Protein AF-A0A420XFD5-F1 (afdb_monomer_lite)

Foldseek 3Di:
DDAFKKWKWFQAPVRDTDTPDIHRDPVVNVVSVVVVVVVVGGPDMDIKGFWWKKKWFAAPVRDTPDIDTDRDPVRNVVCLVVCVVVGVDIDIDGPGIDPD

Secondary structure (DSSP, 8-state):
----PEEEEEE-TT--EEEEEEESSHHHHHHHHHHHHHHT--SEEEEEEPPEEEEEEE-TTS-EEEEEEESSHHHHHHHHHHHTTTSSEEEEEEEE----

Structure (mmCIF, N/CA/C/O backbone):
data_AF-A0A420XFD5-F1
#
_entry.id   AF-A0A420XFD5-F1
#
loop_
_atom_site.group_PDB
_atom_site.id
_atom_site.type_symbol
_atom_site.label_atom_id
_atom_site.label_alt_id
_atom_site.label_comp_id
_atom_site.label_asym_id
_atom_site.label_entity_id
_atom_site.label_seq_id
_atom_site.pdbx_PDB_ins_code
_atom_site.Cartn_x
_atom_site.Cartn_y
_atom_site.Cartn_z
_atom_site.occupancy
_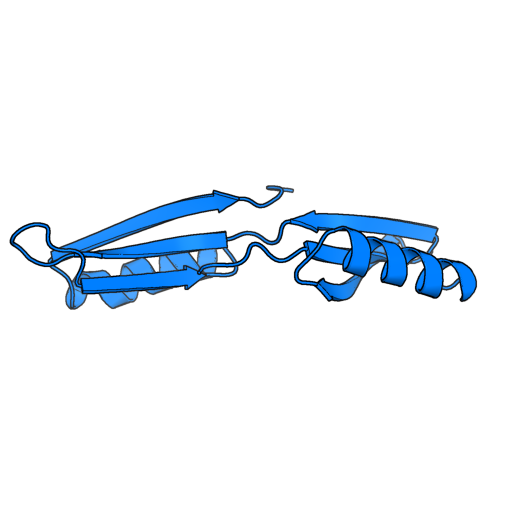atom_site.B_iso_or_equiv
_atom_site.auth_seq_id
_atom_site.auth_comp_id
_atom_site.auth_asym_id
_atom_site.auth_atom_id
_atom_site.pdbx_PDB_model_num
ATOM 1 N N . MET A 1 1 ? -15.887 -0.074 -0.105 1.00 54.03 1 MET A N 1
ATOM 2 C CA . MET A 1 1 ? -15.084 -1.290 -0.360 1.00 54.03 1 MET A CA 1
ATOM 3 C C . MET A 1 1 ? -13.626 -0.870 -0.399 1.00 54.03 1 MET A C 1
ATOM 5 O O . MET A 1 1 ? -13.270 -0.027 -1.214 1.00 54.03 1 MET A O 1
ATOM 9 N N . ILE A 1 2 ? -12.827 -1.367 0.536 1.00 54.59 2 ILE A N 1
ATOM 10 C CA . ILE A 1 2 ? -11.417 -1.013 0.689 1.00 54.59 2 ILE A CA 1
ATOM 11 C C . ILE A 1 2 ? -10.619 -1.711 -0.424 1.00 54.59 2 ILE A C 1
ATOM 13 O O . ILE A 1 2 ? -10.622 -2.938 -0.497 1.00 54.59 2 ILE A O 1
ATOM 17 N N . LYS A 1 3 ? -9.999 -0.947 -1.333 1.00 64.38 3 LYS A N 1
ATOM 18 C CA . LYS A 1 3 ? -9.239 -1.499 -2.468 1.00 64.38 3 LYS A CA 1
ATOM 19 C C . LYS A 1 3 ? -7.745 -1.547 -2.145 1.00 64.38 3 LYS A C 1
ATOM 21 O O . LYS A 1 3 ? -7.138 -0.516 -1.854 1.00 64.38 3 LYS A O 1
ATOM 26 N N . ASN A 1 4 ? -7.153 -2.734 -2.261 1.00 71.56 4 ASN A N 1
ATOM 27 C CA . ASN A 1 4 ? -5.705 -2.932 -2.224 1.00 71.56 4 ASN A CA 1
ATOM 28 C C . ASN A 1 4 ? -5.069 -2.358 -3.498 1.00 71.56 4 ASN A C 1
ATOM 30 O O . ASN A 1 4 ? -5.312 -2.878 -4.584 1.00 71.56 4 ASN A O 1
ATOM 34 N N . LEU A 1 5 ? -4.268 -1.297 -3.371 1.00 80.81 5 LEU A N 1
ATOM 35 C CA . LEU A 1 5 ? -3.567 -0.699 -4.511 1.00 80.81 5 LEU A CA 1
ATOM 36 C C . LEU A 1 5 ? -2.278 -1.462 -4.837 1.00 80.81 5 LEU A C 1
ATOM 38 O O . LEU A 1 5 ? -1.615 -2.004 -3.954 1.00 80.81 5 LEU A O 1
ATOM 42 N N . TYR A 1 6 ? -1.889 -1.433 -6.104 1.00 86.12 6 TYR A N 1
ATOM 43 C CA . TYR A 1 6 ? -0.611 -1.907 -6.620 1.00 86.12 6 TYR A CA 1
ATOM 44 C C . TYR A 1 6 ? 0.294 -0.707 -6.886 1.00 86.12 6 TYR A C 1
ATOM 46 O O . TYR A 1 6 ? -0.091 0.204 -7.610 1.00 86.12 6 TYR A O 1
ATOM 54 N N . GLN A 1 7 ? 1.494 -0.682 -6.317 1.00 88.88 7 GLN A N 1
ATOM 55 C CA . GLN A 1 7 ? 2.499 0.341 -6.582 1.00 88.88 7 GLN A CA 1
ATOM 56 C C . GLN A 1 7 ? 3.522 -0.175 -7.588 1.00 88.88 7 GLN A C 1
ATOM 58 O O . GLN A 1 7 ? 4.064 -1.267 -7.420 1.00 88.88 7 GLN A O 1
ATOM 63 N N . VAL A 1 8 ? 3.806 0.635 -8.606 1.00 92.06 8 VAL A N 1
ATOM 64 C CA . VAL A 1 8 ? 4.867 0.373 -9.581 1.00 92.06 8 VAL A CA 1
ATOM 65 C C . VAL A 1 8 ? 6.110 1.159 -9.184 1.00 92.06 8 VAL A C 1
ATOM 67 O O . VAL A 1 8 ? 6.058 2.377 -9.000 1.00 92.06 8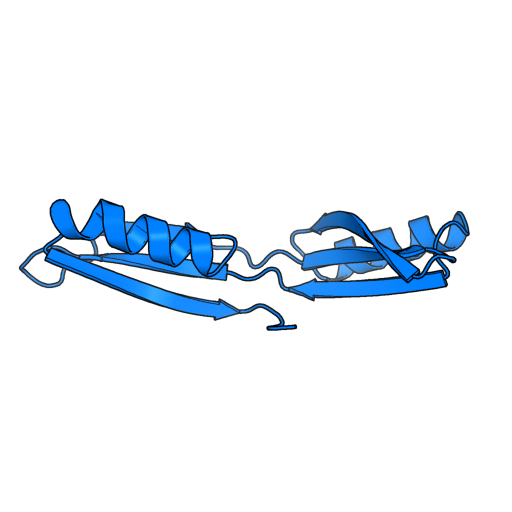 VAL A O 1
ATOM 70 N N . ILE A 1 9 ? 7.236 0.460 -9.083 1.00 92.31 9 ILE A N 1
ATOM 71 C CA . ILE A 1 9 ? 8.548 1.014 -8.759 1.00 92.31 9 ILE A CA 1
ATOM 72 C C . ILE A 1 9 ? 9.498 0.705 -9.916 1.00 92.31 9 ILE A C 1
ATOM 74 O O . ILE A 1 9 ? 9.700 -0.457 -10.255 1.00 92.31 9 ILE A O 1
ATOM 78 N N . GLY A 1 10 ? 10.100 1.734 -10.505 1.00 93.50 10 GLY A N 1
ATOM 79 C CA . GLY A 1 10 ? 11.206 1.601 -11.450 1.00 93.50 10 GLY A CA 1
ATOM 80 C C . GLY A 1 10 ? 12.551 1.658 -10.728 1.00 93.50 10 GLY A C 1
ATOM 81 O O . GLY A 1 10 ? 12.717 2.414 -9.769 1.00 93.50 10 GLY A O 1
ATOM 82 N N . ILE A 1 11 ? 13.523 0.876 -11.186 1.00 94.12 11 ILE A N 1
ATOM 83 C CA . ILE A 1 11 ? 14.896 0.867 -10.672 1.00 94.12 11 ILE A CA 1
ATOM 84 C C . ILE A 1 11 ? 15.811 1.443 -11.751 1.00 94.12 11 ILE A C 1
ATOM 86 O O . ILE A 1 11 ? 15.855 0.944 -12.872 1.00 94.12 11 ILE A O 1
ATOM 90 N N . THR A 1 12 ? 16.523 2.524 -11.444 1.00 91.69 12 THR A N 1
ATOM 91 C CA . THR A 1 12 ? 17.429 3.176 -12.404 1.00 91.69 12 THR A CA 1
ATOM 92 C C . THR A 1 12 ? 18.779 2.458 -12.493 1.00 91.69 12 THR A C 1
ATOM 94 O O . THR A 1 12 ? 19.131 1.671 -11.618 1.00 91.69 12 THR A O 1
ATOM 97 N N . GLN A 1 13 ? 19.583 2.793 -13.509 1.00 90.25 13 GLN A N 1
ATOM 98 C CA . GLN A 1 13 ? 20.982 2.345 -13.654 1.00 90.25 13 GLN A CA 1
ATOM 99 C C . GLN A 1 13 ? 21.820 2.556 -12.376 1.00 90.25 13 GLN A C 1
ATOM 101 O O . GLN A 1 13 ? 22.663 1.737 -12.029 1.00 90.25 13 GLN A O 1
ATOM 106 N N . ALA A 1 14 ? 21.547 3.628 -11.626 1.00 92.69 14 ALA A N 1
ATOM 107 C CA . ALA A 1 14 ? 22.211 3.931 -10.357 1.00 92.69 14 ALA A CA 1
ATOM 108 C C . ALA A 1 14 ? 21.618 3.166 -9.152 1.00 92.69 14 ALA A C 1
ATOM 110 O O . ALA A 1 14 ? 21.803 3.587 -8.011 1.00 92.69 14 ALA A O 1
ATOM 111 N N . SER A 1 15 ? 20.854 2.093 -9.387 1.00 88.62 15 SER A N 1
ATOM 112 C CA . SER A 1 15 ? 20.142 1.305 -8.367 1.00 88.62 15 SER A CA 1
ATOM 113 C C . SER A 1 15 ? 19.177 2.120 -7.491 1.00 88.62 15 SER A C 1
ATOM 115 O O . SER A 1 15 ? 18.845 1.721 -6.374 1.00 88.62 15 SER A O 1
ATOM 117 N N . ARG A 1 16 ? 18.694 3.274 -7.980 1.00 90.25 16 ARG A N 1
ATOM 118 C CA . ARG A 1 16 ? 17.704 4.088 -7.256 1.00 90.25 16 ARG A CA 1
ATOM 119 C C . ARG A 1 16 ? 16.295 3.600 -7.565 1.00 90.25 16 ARG A C 1
ATOM 121 O O . ARG A 1 16 ? 15.952 3.429 -8.731 1.00 90.25 16 ARG A O 1
ATOM 128 N N . LYS A 1 17 ? 15.478 3.443 -6.523 1.00 90.94 17 LYS A N 1
ATOM 129 C CA . LYS A 1 17 ? 14.047 3.124 -6.625 1.00 90.94 17 LYS A CA 1
ATOM 130 C C . LYS A 1 17 ? 13.243 4.410 -6.849 1.00 90.94 17 LYS A C 1
ATOM 132 O O . LYS A 1 17 ? 13.414 5.373 -6.105 1.00 90.94 17 LYS A O 1
ATOM 137 N N . VAL A 1 18 ? 12.366 4.422 -7.849 1.00 89.25 18 VAL A N 1
ATOM 138 C CA . VAL A 1 18 ? 11.489 5.550 -8.197 1.00 89.25 18 VAL A CA 1
ATOM 139 C C . VAL A 1 18 ? 10.052 5.051 -8.283 1.00 89.25 18 VAL A C 1
ATOM 141 O O . VAL A 1 18 ? 9.773 4.104 -9.012 1.00 89.25 18 VAL A O 1
ATOM 144 N N . ILE A 1 19 ? 9.133 5.682 -7.553 1.00 90.06 19 ILE A N 1
ATOM 145 C CA . ILE A 1 19 ? 7.704 5.354 -7.624 1.00 90.06 19 ILE A CA 1
ATOM 146 C C . ILE A 1 19 ? 7.140 5.932 -8.923 1.00 90.06 19 ILE A C 1
ATOM 148 O O . ILE A 1 19 ? 7.193 7.141 -9.131 1.00 90.06 19 ILE A O 1
ATOM 152 N N . LEU A 1 20 ? 6.601 5.068 -9.784 1.00 90.19 20 LEU A N 1
ATOM 153 C CA . LEU A 1 20 ? 6.012 5.463 -11.069 1.00 90.19 20 LEU A CA 1
ATOM 154 C C . LEU A 1 20 ? 4.509 5.731 -10.956 1.00 90.19 20 LEU A C 1
ATOM 156 O O . LEU A 1 20 ? 3.964 6.509 -11.736 1.00 90.19 20 LEU A O 1
ATOM 160 N N . GLY A 1 21 ? 3.844 5.101 -9.985 1.00 89.62 21 GLY A N 1
ATOM 161 C CA . GLY A 1 21 ? 2.422 5.298 -9.722 1.00 89.62 21 GLY A CA 1
ATOM 162 C C . GLY A 1 21 ? 1.812 4.223 -8.827 1.00 89.62 21 GLY A C 1
ATOM 163 O O . GLY A 1 21 ? 2.475 3.248 -8.458 1.00 89.62 21 GLY A O 1
ATOM 164 N N . SER A 1 22 ? 0.533 4.415 -8.503 1.00 89.12 22 SER A N 1
ATOM 165 C CA . SER A 1 22 ? -0.309 3.471 -7.765 1.00 89.12 22 SER A CA 1
ATOM 166 C C . SER A 1 22 ? -1.587 3.195 -8.558 1.00 89.12 22 SER A C 1
ATOM 168 O O . SER A 1 22 ? -2.193 4.125 -9.086 1.00 89.12 22 SER A O 1
ATOM 170 N N . TYR A 1 23 ? -1.998 1.932 -8.620 1.00 89.81 23 TYR A N 1
ATOM 171 C CA . TYR A 1 23 ? -3.040 1.430 -9.515 1.00 89.81 23 TYR A CA 1
ATOM 172 C C . TYR A 1 23 ? -4.027 0.546 -8.761 1.00 89.81 23 TYR A C 1
ATOM 174 O O . TYR A 1 23 ? -3.663 -0.114 -7.790 1.00 89.81 23 TYR A O 1
ATOM 182 N N . GLU A 1 24 ? -5.284 0.519 -9.196 1.00 86.69 24 GLU A N 1
ATOM 183 C CA . GLU A 1 24 ? -6.317 -0.269 -8.514 1.00 86.69 24 GLU A CA 1
ATOM 184 C C . GLU A 1 24 ? -6.222 -1.765 -8.823 1.00 86.69 24 GLU A C 1
ATOM 186 O O . GLU A 1 24 ? -6.672 -2.593 -8.033 1.00 86.69 24 GLU A O 1
ATOM 191 N N . THR A 1 25 ? -5.649 -2.120 -9.973 1.00 88.56 25 THR A N 1
ATOM 192 C CA . THR A 1 25 ? -5.559 -3.504 -10.449 1.00 88.56 25 THR A CA 1
ATOM 193 C C . THR A 1 25 ? -4.138 -3.849 -10.876 1.00 88.56 25 THR A C 1
ATOM 195 O O . THR A 1 25 ? -3.355 -2.970 -11.244 1.00 88.56 25 THR A O 1
ATOM 198 N N . LEU A 1 26 ? -3.816 -5.145 -10.865 1.00 88.81 26 LEU A N 1
ATOM 199 C CA . LEU A 1 26 ? -2.526 -5.634 -11.346 1.00 88.81 26 LEU A CA 1
ATOM 200 C C . LEU A 1 26 ? -2.321 -5.317 -12.837 1.00 88.81 26 LEU A C 1
ATOM 202 O O . LEU A 1 26 ? -1.263 -4.809 -13.186 1.00 88.81 26 LEU A O 1
ATOM 206 N N . SER A 1 27 ? -3.337 -5.508 -13.690 1.00 93.94 27 SER A N 1
ATOM 207 C CA . SER A 1 27 ? -3.211 -5.211 -15.128 1.00 93.94 27 SER A CA 1
ATOM 208 C C . SER A 1 27 ? -2.868 -3.751 -15.414 1.00 93.94 27 SER A C 1
ATOM 210 O O . SER A 1 27 ? -2.014 -3.492 -16.252 1.00 93.94 27 SER A O 1
ATOM 212 N N . GLN A 1 28 ? -3.466 -2.796 -14.695 1.00 94.44 28 GLN A N 1
ATOM 213 C CA . GLN A 1 28 ? -3.111 -1.376 -14.842 1.00 94.44 28 GLN A CA 1
ATOM 214 C C . GLN A 1 28 ? -1.645 -1.108 -14.461 1.00 94.44 28 GLN A C 1
ATOM 216 O O . GLN A 1 28 ? -0.958 -0.316 -15.105 1.00 94.44 28 GLN A O 1
ATOM 221 N N . ALA A 1 29 ? -1.148 -1.777 -13.417 1.00 93.31 29 ALA A N 1
ATOM 222 C CA . ALA A 1 29 ? 0.250 -1.673 -13.013 1.00 93.31 29 ALA A CA 1
ATOM 223 C C . ALA A 1 29 ? 1.200 -2.297 -14.058 1.00 93.31 29 ALA A C 1
ATOM 225 O O . ALA A 1 29 ? 2.248 -1.724 -14.358 1.00 93.31 29 ALA A O 1
ATOM 226 N N . GLU A 1 30 ? 0.834 -3.441 -14.642 1.00 95.38 30 GLU A N 1
ATOM 227 C CA . GLU A 1 30 ? 1.602 -4.126 -15.694 1.00 95.38 30 GLU A CA 1
ATOM 228 C C . GLU A 1 30 ? 1.648 -3.333 -17.006 1.00 95.38 30 GLU A C 1
ATOM 230 O O . GLU A 1 30 ? 2.702 -3.243 -17.645 1.00 95.38 30 GLU A O 1
ATOM 235 N N . GLU A 1 31 ? 0.532 -2.711 -17.387 1.00 96.19 31 GLU A N 1
ATOM 236 C CA . GLU A 1 31 ? 0.457 -1.806 -18.533 1.00 96.19 31 GLU A CA 1
ATOM 237 C C . GLU A 1 31 ? 1.448 -0.652 -18.359 1.00 96.19 31 GLU A C 1
ATOM 239 O O . GLU A 1 31 ? 2.269 -0.398 -19.244 1.00 96.19 31 GLU A O 1
ATOM 244 N N . LYS A 1 32 ? 1.494 -0.046 -17.163 1.00 94.62 32 LYS A N 1
ATOM 245 C CA . LYS A 1 32 ? 2.463 1.015 -16.881 1.00 94.62 32 LYS A CA 1
ATOM 246 C C . LYS A 1 32 ? 3.910 0.548 -16.983 1.00 94.62 32 LYS A C 1
ATOM 248 O O . LYS A 1 32 ? 4.755 1.275 -17.507 1.00 94.62 32 LYS A O 1
ATOM 253 N N . VAL A 1 33 ? 4.218 -0.648 -16.485 1.00 94.50 33 VAL A N 1
ATOM 254 C CA . VAL A 1 33 ? 5.561 -1.227 -16.628 1.00 94.50 33 VAL A CA 1
ATOM 255 C C . VAL A 1 33 ? 5.910 -1.405 -18.105 1.00 94.50 33 VAL A C 1
ATOM 257 O O . VAL A 1 33 ? 7.037 -1.117 -18.498 1.00 94.50 33 VAL A O 1
ATOM 260 N N . THR A 1 34 ? 4.959 -1.836 -18.930 1.00 94.88 34 THR A N 1
ATOM 261 C CA . THR A 1 34 ? 5.160 -2.016 -20.373 1.00 94.88 34 THR A CA 1
ATOM 262 C C . THR A 1 34 ? 5.440 -0.683 -21.071 1.00 94.88 34 THR A C 1
ATOM 264 O O . THR A 1 34 ? 6.428 -0.572 -21.799 1.00 94.88 34 THR A O 1
ATOM 267 N N . GLU A 1 35 ? 4.650 0.357 -20.784 1.00 92.81 35 GLU A N 1
ATOM 268 C CA . GLU A 1 35 ? 4.893 1.721 -21.275 1.00 92.81 35 GLU A CA 1
ATOM 269 C C . GLU A 1 35 ? 6.273 2.248 -20.862 1.00 92.81 35 GLU A C 1
ATOM 271 O O . GLU A 1 35 ? 7.012 2.792 -21.680 1.00 92.81 35 GLU A O 1
ATOM 276 N N . ALA A 1 36 ? 6.639 2.085 -19.589 1.00 89.62 36 ALA A N 1
ATOM 277 C CA . ALA A 1 36 ? 7.910 2.571 -19.064 1.00 89.62 36 ALA A CA 1
ATOM 278 C C . ALA A 1 36 ? 9.105 1.803 -19.654 1.00 89.62 36 ALA A C 1
ATOM 280 O O . ALA A 1 36 ? 10.127 2.410 -19.982 1.00 89.62 36 ALA A O 1
ATOM 281 N N . LYS A 1 37 ? 8.966 0.485 -19.867 1.00 91.38 37 LYS A N 1
ATOM 282 C CA . LYS A 1 37 ? 9.968 -0.341 -20.560 1.00 91.38 37 LYS A CA 1
ATOM 283 C C . LYS A 1 37 ? 10.223 0.157 -21.975 1.00 91.38 37 LYS A C 1
ATOM 285 O O . LYS A 1 37 ? 11.384 0.242 -22.365 1.00 91.38 37 LYS A O 1
ATOM 290 N N . ALA A 1 38 ? 9.177 0.542 -22.707 1.00 91.25 38 ALA A N 1
ATOM 291 C CA . ALA A 1 38 ? 9.318 1.097 -24.052 1.00 91.25 38 ALA A CA 1
ATOM 292 C C . ALA A 1 38 ? 10.118 2.414 -24.078 1.00 91.25 38 ALA A C 1
ATOM 294 O O . ALA A 1 38 ? 10.752 2.726 -25.082 1.00 91.25 38 ALA A O 1
ATOM 295 N N . GLN A 1 39 ? 10.134 3.166 -22.973 1.00 88.38 39 GLN A N 1
ATOM 296 C CA . GLN A 1 39 ? 10.911 4.403 -22.846 1.00 88.38 39 GLN A CA 1
ATOM 297 C C . GLN A 1 39 ? 12.383 4.170 -22.455 1.00 88.38 39 GLN A C 1
ATOM 299 O O . GLN A 1 39 ? 13.209 5.061 -22.635 1.00 88.38 39 GLN A O 1
ATOM 304 N N . GLY A 1 40 ? 12.730 2.994 -21.918 1.00 84.75 40 GLY A N 1
ATOM 305 C CA . GLY A 1 40 ? 14.119 2.595 -21.651 1.00 84.75 40 GLY A CA 1
ATOM 306 C C . GLY A 1 40 ? 14.810 3.278 -20.459 1.00 84.75 40 GLY A C 1
ATOM 307 O O . GLY A 1 40 ? 16.028 3.181 -20.329 1.00 84.75 40 GLY A O 1
ATOM 308 N N . PHE A 1 41 ? 14.073 3.959 -19.576 1.00 81.12 41 PHE A N 1
ATOM 309 C CA . PHE A 1 41 ? 14.662 4.725 -18.462 1.00 81.12 41 PHE A CA 1
ATOM 310 C C . PHE A 1 41 ? 15.120 3.884 -17.258 1.00 81.12 41 PHE A C 1
ATOM 312 O O . PHE A 1 41 ? 15.989 4.316 -16.495 1.00 81.12 41 PHE A O 1
ATOM 319 N N . TYR A 1 42 ? 14.538 2.701 -17.060 1.00 91.75 42 TYR A N 1
ATOM 320 C CA . TYR A 1 42 ? 14.781 1.855 -15.889 1.00 91.75 42 TYR A CA 1
ATOM 321 C C . TYR A 1 42 ? 15.344 0.499 -16.310 1.00 91.75 42 TYR A C 1
ATOM 323 O O . TYR A 1 42 ? 14.957 -0.048 -17.343 1.00 91.75 42 TYR A O 1
ATOM 331 N N . ILE A 1 43 ? 16.249 -0.040 -15.493 1.00 92.56 43 ILE A N 1
ATOM 332 C CA . ILE A 1 43 ? 16.881 -1.349 -15.709 1.00 92.56 43 ILE A CA 1
ATOM 333 C C . ILE A 1 43 ? 16.029 -2.500 -15.179 1.00 92.56 43 ILE A C 1
ATOM 335 O O . ILE A 1 43 ? 16.175 -3.628 -15.636 1.00 92.56 43 ILE A O 1
ATOM 339 N N . ASP A 1 44 ? 15.146 -2.215 -14.222 1.00 94.12 44 ASP A N 1
ATOM 340 C CA . ASP A 1 44 ? 14.251 -3.195 -13.617 1.00 94.12 44 ASP A CA 1
ATOM 341 C C . ASP A 1 44 ? 12.986 -2.513 -13.072 1.00 94.12 44 ASP A C 1
ATOM 343 O O . ASP A 1 44 ? 12.947 -1.291 -12.887 1.00 94.12 44 ASP A O 1
ATOM 347 N N . TYR A 1 45 ? 11.944 -3.306 -12.834 1.00 92.75 45 TYR A N 1
ATOM 348 C CA . TYR A 1 45 ? 10.644 -2.861 -12.351 1.00 92.75 45 TYR A CA 1
ATOM 349 C C . TYR A 1 45 ? 10.113 -3.824 -11.297 1.00 92.75 45 TYR A C 1
ATOM 351 O O . TYR A 1 45 ? 10.171 -5.040 -11.457 1.00 92.75 45 TYR A O 1
ATOM 359 N N . ARG A 1 46 ? 9.501 -3.276 -10.249 1.00 91.06 46 ARG A N 1
ATOM 360 C CA . ARG A 1 46 ? 8.766 -4.045 -9.245 1.00 91.06 46 ARG A CA 1
ATOM 361 C C . ARG A 1 46 ? 7.330 -3.560 -9.167 1.00 91.06 46 ARG A C 1
ATOM 363 O O . ARG A 1 46 ? 7.079 -2.356 -9.163 1.00 91.06 46 ARG A O 1
ATOM 370 N N . ILE A 1 47 ? 6.403 -4.506 -9.075 1.00 89.62 47 ILE A N 1
ATOM 371 C CA . ILE A 1 47 ? 5.010 -4.241 -8.727 1.00 89.62 47 ILE A CA 1
ATOM 372 C C . ILE A 1 47 ? 4.777 -4.860 -7.357 1.00 89.62 47 ILE A C 1
ATOM 374 O O . ILE A 1 47 ? 4.928 -6.068 -7.189 1.00 89.62 47 ILE A O 1
ATOM 378 N N . SER A 1 48 ? 4.394 -4.036 -6.391 1.00 82.31 48 SER A N 1
ATOM 379 C CA . SER A 1 48 ? 4.107 -4.482 -5.030 1.00 82.31 48 SER A CA 1
ATOM 380 C C . SER A 1 48 ? 2.687 -4.095 -4.662 1.00 82.31 48 SER A C 1
ATOM 382 O O . SER A 1 48 ? 2.244 -2.988 -4.968 1.00 82.31 48 SER A O 1
ATOM 384 N N . LYS A 1 49 ? 1.965 -4.969 -3.956 1.00 79.00 49 LYS A N 1
ATOM 385 C CA . LYS A 1 49 ? 0.764 -4.518 -3.246 1.00 79.00 49 LYS A CA 1
ATOM 386 C C . LYS A 1 49 ? 1.203 -3.494 -2.205 1.00 79.00 49 LYS A C 1
ATOM 388 O O . LYS A 1 49 ? 2.169 -3.731 -1.479 1.00 79.00 49 LYS A O 1
ATOM 393 N N . MET A 1 50 ? 0.538 -2.347 -2.173 1.00 76.00 50 MET A N 1
ATOM 394 C CA . MET A 1 50 ? 0.812 -1.337 -1.163 1.00 76.00 50 MET A CA 1
ATOM 395 C C . MET A 1 50 ? 0.462 -1.891 0.209 1.00 76.00 50 MET A C 1
ATOM 397 O O . MET A 1 50 ? -0.559 -2.559 0.360 1.00 76.00 50 MET A O 1
ATOM 401 N N . TYR A 1 51 ? 1.301 -1.571 1.191 1.00 69.00 51 TYR A N 1
ATOM 402 C CA . TYR A 1 51 ? 0.989 -1.803 2.589 1.00 69.00 51 TYR A CA 1
ATOM 403 C C . TYR A 1 51 ? -0.353 -1.172 2.928 1.00 69.00 51 TYR A C 1
ATOM 405 O O . TYR A 1 51 ? -0.564 0.028 2.723 1.00 69.00 51 TYR A O 1
ATOM 413 N N . GLN A 1 52 ? -1.247 -1.991 3.452 1.00 72.44 52 GLN A N 1
ATOM 414 C CA . GLN A 1 52 ? -2.507 -1.546 3.998 1.00 72.44 52 GLN A CA 1
ATOM 415 C C . GLN A 1 52 ? -2.608 -2.064 5.424 1.00 72.44 52 GLN A C 1
ATOM 417 O O . GLN A 1 52 ? -2.684 -3.265 5.688 1.00 72.44 52 GLN A O 1
ATOM 422 N N . TYR A 1 53 ? -2.564 -1.116 6.351 1.00 83.69 53 TYR A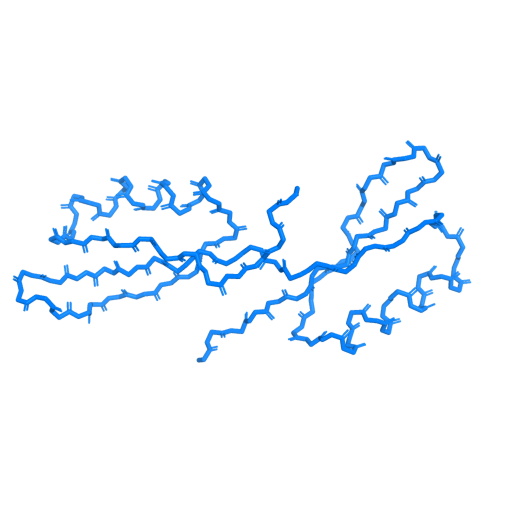 N 1
ATOM 423 C CA . TYR A 1 53 ? -2.937 -1.332 7.735 1.00 83.69 53 TYR A CA 1
ATOM 424 C C . TYR A 1 53 ? -4.355 -0.811 7.889 1.00 83.69 53 TYR A C 1
ATOM 426 O O . TYR A 1 53 ? -4.615 0.358 7.616 1.00 83.69 53 TYR A O 1
ATOM 434 N N . LEU A 1 54 ? -5.272 -1.680 8.283 1.00 87.25 54 LEU A N 1
ATOM 435 C CA . LEU A 1 54 ? -6.626 -1.292 8.633 1.00 87.25 54 LEU A CA 1
ATOM 436 C C . LEU A 1 54 ? -6.643 -0.922 10.111 1.00 87.25 54 LEU A C 1
ATOM 438 O O . LEU A 1 54 ? -6.343 -1.763 10.958 1.00 87.25 54 LEU A O 1
ATOM 442 N N . VAL A 1 55 ? -6.978 0.327 10.407 1.00 90.62 55 VAL A N 1
ATOM 443 C CA . VAL A 1 55 ? -7.240 0.792 11.767 1.00 90.62 55 VAL A CA 1
ATOM 444 C C . VAL A 1 55 ? -8.739 0.687 12.004 1.00 90.62 55 VAL A C 1
ATOM 446 O O . VAL A 1 55 ? -9.521 1.177 11.192 1.00 90.62 55 VAL A O 1
ATOM 449 N N . ARG A 1 56 ? -9.136 0.023 13.090 1.00 93.88 56 ARG A N 1
ATOM 450 C CA . ARG A 1 56 ? -10.533 -0.127 13.515 1.00 93.88 56 ARG A CA 1
ATOM 451 C C . ARG A 1 56 ? -10.723 0.450 14.901 1.00 93.88 56 ARG A C 1
ATOM 453 O O . ARG A 1 56 ? -9.961 0.115 15.806 1.00 93.88 56 ARG A O 1
ATOM 460 N N . CYS A 1 57 ? -11.759 1.254 15.067 1.00 94.50 57 CYS A N 1
ATOM 461 C CA . CYS A 1 57 ? -12.090 1.942 16.303 1.00 94.50 57 CYS A CA 1
ATOM 462 C C . CYS A 1 57 ? -13.415 1.415 16.852 1.00 94.50 57 CYS A C 1
ATOM 464 O O . CYS A 1 57 ? -14.412 1.370 16.133 1.00 94.50 57 CYS A O 1
ATOM 466 N N . PHE A 1 58 ? -13.433 1.039 18.128 1.00 95.00 58 PHE A N 1
ATOM 467 C CA . PHE A 1 58 ? -14.585 0.425 18.779 1.00 95.00 58 PHE A CA 1
ATOM 468 C C . PHE A 1 58 ? -15.059 1.229 19.993 1.00 95.00 58 PHE A C 1
ATOM 470 O O . PHE A 1 58 ? -14.257 1.853 20.703 1.00 95.00 58 PHE A O 1
ATOM 477 N N . ASP A 1 59 ? -16.366 1.175 20.247 1.00 92.62 59 ASP A N 1
ATOM 478 C CA . ASP A 1 59 ? -16.987 1.686 21.468 1.00 92.62 59 ASP A CA 1
ATOM 479 C C . ASP A 1 59 ? -16.789 0.727 22.660 1.00 92.62 59 ASP A C 1
ATOM 481 O O . ASP A 1 59 ? -16.098 -0.294 22.582 1.00 92.62 59 ASP A O 1
ATOM 485 N N . LYS A 1 60 ? -17.374 1.092 23.806 1.00 90.06 60 LYS A N 1
ATOM 486 C CA . LYS A 1 60 ? -17.300 0.314 25.052 1.00 90.06 60 LYS A CA 1
ATOM 487 C C . LYS A 1 60 ? -18.088 -0.995 25.002 1.00 90.06 60 LYS A C 1
ATOM 489 O O . LYS A 1 60 ? -17.773 -1.901 25.767 1.00 90.06 60 LYS A O 1
ATOM 494 N N . ASP A 1 61 ? -19.067 -1.093 24.112 1.00 93.12 61 ASP A N 1
ATOM 495 C CA . ASP A 1 61 ? -19.912 -2.271 23.925 1.00 93.12 61 ASP A CA 1
ATOM 496 C C . ASP A 1 61 ? -19.326 -3.225 22.864 1.00 93.12 61 ASP A C 1
ATOM 498 O O . ASP A 1 61 ? -19.864 -4.303 22.612 1.00 93.12 61 ASP A O 1
ATOM 502 N N . GLY A 1 62 ? -18.188 -2.856 22.261 1.00 88.19 62 GLY A N 1
ATOM 503 C CA . GLY A 1 62 ? -17.519 -3.612 21.205 1.00 88.19 62 GLY A CA 1
ATOM 504 C C . GLY A 1 62 ? -18.083 -3.353 19.806 1.00 88.19 62 GLY A C 1
ATOM 505 O O . GLY A 1 62 ? -17.713 -4.059 18.865 1.00 88.19 62 GLY A O 1
ATOM 506 N N . GLY A 1 63 ? -18.952 -2.354 19.648 1.00 93.81 63 GLY A N 1
ATOM 507 C CA . GLY A 1 63 ? -19.445 -1.882 18.360 1.00 93.81 63 GLY A CA 1
ATOM 508 C C . GLY A 1 63 ? -18.341 -1.183 17.570 1.00 93.81 63 GLY A C 1
ATOM 509 O O . GLY A 1 63 ? -17.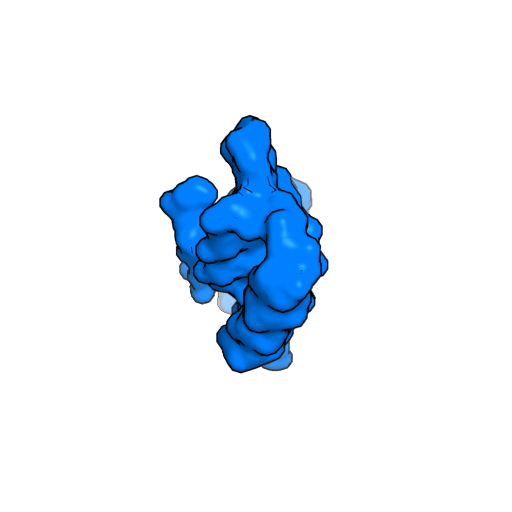597 -0.366 18.109 1.00 93.81 63 GLY A O 1
ATOM 510 N N . LEU A 1 64 ? -18.212 -1.515 16.282 1.00 92.81 64 LEU A N 1
ATOM 511 C CA . LEU A 1 64 ? -17.310 -0.812 15.368 1.00 92.81 64 LEU A CA 1
ATOM 512 C C . LEU A 1 64 ? -17.881 0.584 15.086 1.00 92.81 64 LEU A C 1
ATOM 514 O O . LEU A 1 64 ? -18.954 0.694 14.495 1.00 92.81 64 LEU A O 1
ATOM 518 N N . ILE A 1 65 ? -17.160 1.628 15.493 1.00 93.88 65 ILE A N 1
ATOM 519 C CA . ILE A 1 65 ? -17.544 3.023 15.244 1.00 93.88 65 ILE A CA 1
ATOM 520 C C . ILE A 1 65 ? -16.966 3.505 13.916 1.00 93.88 65 ILE A C 1
ATOM 522 O O . ILE A 1 65 ? -17.668 4.138 13.133 1.00 93.88 65 ILE A O 1
ATOM 526 N N . ASP A 1 66 ? -15.684 3.220 13.679 1.00 91.81 66 ASP A N 1
ATOM 527 C CA . ASP A 1 66 ? -14.958 3.732 12.518 1.00 91.81 66 ASP A CA 1
ATOM 528 C C . ASP A 1 66 ? -13.883 2.746 12.042 1.00 91.81 66 ASP A C 1
ATOM 530 O O . ASP A 1 66 ? -13.350 1.952 12.825 1.00 91.81 66 ASP A O 1
ATOM 534 N N . GLU A 1 67 ? -13.558 2.799 10.752 1.00 91.50 67 GLU A N 1
ATOM 535 C CA . GLU A 1 67 ? -12.427 2.083 10.173 1.00 91.50 67 GLU A CA 1
ATOM 536 C C . GLU A 1 67 ? -11.819 2.813 8.970 1.00 91.50 67 GLU A C 1
ATOM 538 O O . GLU A 1 67 ? -12.515 3.318 8.088 1.00 91.50 67 GLU A O 1
ATOM 543 N N . PHE A 1 68 ? -10.489 2.830 8.892 1.00 87.12 68 PHE A N 1
ATOM 544 C CA . PHE A 1 68 ? -9.773 3.476 7.793 1.00 87.12 68 PHE A CA 1
ATOM 545 C C . PHE A 1 68 ? -8.407 2.840 7.529 1.00 87.12 68 PHE A C 1
ATOM 547 O O . PHE A 1 68 ? -7.874 2.062 8.320 1.00 87.12 68 PHE A O 1
ATOM 554 N N . LEU A 1 69 ? -7.832 3.171 6.372 1.00 84.12 69 LEU A N 1
ATOM 555 C CA . LEU A 1 69 ? -6.546 2.642 5.937 1.00 84.12 69 LEU A CA 1
ATOM 556 C C . LEU A 1 69 ? -5.377 3.574 6.231 1.00 84.12 69 LEU A C 1
ATOM 558 O O . LEU A 1 69 ? -5.403 4.755 5.888 1.00 84.12 69 LEU A O 1
ATOM 562 N N . CYS A 1 70 ? -4.283 2.980 6.689 1.00 84.25 70 CYS A N 1
ATOM 563 C CA . CYS A 1 70 ? -2.964 3.588 6.743 1.00 84.25 70 CYS A CA 1
ATOM 564 C C . CYS A 1 70 ? -2.033 2.947 5.708 1.00 84.25 70 CYS A C 1
ATOM 566 O O . CYS A 1 70 ? -2.040 1.732 5.495 1.00 84.25 70 CYS A O 1
ATOM 568 N N . ARG A 1 71 ? -1.203 3.783 5.070 1.00 75.88 71 ARG A N 1
ATOM 569 C CA . ARG A 1 71 ? -0.289 3.371 3.986 1.00 75.88 71 ARG A CA 1
ATOM 570 C C . ARG A 1 71 ? 1.039 2.806 4.490 1.00 75.88 71 ARG A C 1
ATOM 572 O O . ARG A 1 71 ? 1.863 2.375 3.691 1.00 75.88 71 ARG A O 1
ATOM 579 N N . SER A 1 72 ? 1.284 2.874 5.794 1.00 77.69 72 SER A N 1
ATOM 580 C CA . SER A 1 72 ? 2.486 2.349 6.436 1.00 77.69 72 SER A CA 1
ATOM 581 C C . SER A 1 72 ? 2.205 1.989 7.889 1.00 77.69 72 SER A C 1
ATOM 583 O O . SER A 1 72 ? 1.257 2.498 8.494 1.00 77.69 72 SER A O 1
ATOM 585 N N . LYS A 1 73 ? 3.072 1.146 8.457 1.00 82.81 73 LYS A N 1
ATOM 586 C CA . LYS A 1 73 ? 3.014 0.757 9.868 1.00 82.81 73 LYS A CA 1
ATOM 587 C C . LYS A 1 73 ? 3.105 1.972 10.785 1.00 82.81 73 LYS A C 1
ATOM 589 O O . LYS A 1 73 ? 2.292 2.115 11.683 1.00 82.81 73 LYS A O 1
ATOM 594 N N . ILE A 1 74 ? 4.033 2.880 10.480 1.00 86.06 74 ILE A N 1
ATOM 595 C CA . ILE A 1 74 ? 4.262 4.111 11.246 1.00 86.06 74 ILE A CA 1
ATOM 596 C C . ILE A 1 74 ? 2.995 4.975 11.279 1.00 86.06 74 ILE A C 1
ATOM 598 O O . ILE A 1 74 ? 2.622 5.470 12.335 1.00 86.06 74 ILE A O 1
ATOM 602 N N . GLN A 1 75 ? 2.295 5.127 10.146 1.00 86.81 75 GLN A N 1
ATOM 603 C CA . GLN A 1 75 ? 1.023 5.859 10.125 1.00 86.81 75 GLN A CA 1
ATOM 604 C C . GLN A 1 75 ? -0.047 5.171 10.980 1.00 86.81 75 GLN A C 1
ATOM 606 O O . GLN A 1 75 ? -0.777 5.853 11.691 1.00 86.81 75 GLN A O 1
ATOM 611 N N . ALA A 1 76 ? -0.127 3.839 10.933 1.00 88.56 76 ALA A N 1
ATOM 612 C CA . ALA A 1 76 ? -1.083 3.085 11.739 1.00 88.56 76 ALA A CA 1
ATOM 613 C C . ALA A 1 76 ? -0.779 3.183 13.243 1.00 88.56 76 ALA A C 1
ATOM 615 O O . ALA A 1 76 ? -1.692 3.345 14.046 1.00 88.56 76 ALA A O 1
ATOM 616 N N . GLU A 1 77 ? 0.496 3.126 13.630 1.00 90.38 77 GLU A N 1
ATOM 617 C CA . GLU A 1 77 ? 0.952 3.273 15.018 1.00 90.38 77 GLU A CA 1
ATOM 618 C C . GLU A 1 77 ? 0.742 4.695 15.554 1.00 90.38 77 GLU A C 1
ATOM 620 O O . GLU A 1 77 ? 0.352 4.867 16.713 1.00 90.38 77 GLU A O 1
ATOM 625 N N . GLN A 1 78 ? 0.939 5.712 14.711 1.00 91.00 78 GLN A N 1
ATOM 626 C CA . GLN A 1 78 ? 0.606 7.090 15.060 1.00 91.00 78 GLN A CA 1
ATOM 627 C C . GLN A 1 78 ? -0.901 7.236 15.291 1.00 91.00 78 GLN A C 1
ATOM 629 O O . GLN A 1 78 ? -1.312 7.689 16.355 1.00 91.00 78 GLN A O 1
ATOM 634 N N . ALA A 1 79 ? -1.723 6.744 14.358 1.00 89.94 79 ALA A N 1
ATOM 635 C CA . ALA A 1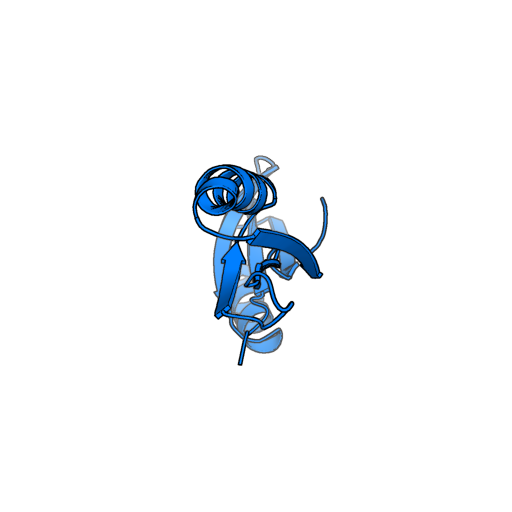 79 ? -3.177 6.766 14.490 1.00 89.94 79 ALA A CA 1
ATOM 636 C C . ALA A 1 79 ? -3.655 6.034 15.754 1.00 89.94 79 ALA A C 1
ATOM 638 O O . ALA A 1 79 ? -4.522 6.521 16.469 1.00 89.94 79 ALA A O 1
ATOM 639 N N . LEU A 1 80 ? -3.050 4.891 16.082 1.00 91.38 80 LEU A N 1
ATOM 640 C CA . LEU A 1 80 ? -3.324 4.171 17.324 1.00 91.38 80 LEU A CA 1
ATOM 641 C C . LEU A 1 80 ? -3.028 5.018 18.567 1.00 91.38 80 LEU A C 1
ATOM 643 O O . LEU A 1 80 ? -3.773 4.947 19.539 1.00 91.38 80 LEU A O 1
ATOM 647 N N . THR A 1 81 ? -1.942 5.789 18.557 1.00 91.38 81 THR A N 1
ATOM 648 C CA . THR A 1 81 ? -1.558 6.648 19.684 1.00 91.38 81 THR A CA 1
ATOM 649 C C . THR A 1 81 ? -2.552 7.791 19.868 1.00 91.38 81 THR A C 1
ATOM 651 O O . THR A 1 81 ? -2.987 8.035 20.994 1.00 91.38 81 THR A O 1
ATOM 654 N N . ASP A 1 82 ? -2.958 8.423 18.769 1.00 91.12 82 ASP A N 1
ATOM 655 C CA . ASP A 1 82 ? -3.879 9.560 18.780 1.00 91.12 82 ASP A CA 1
ATOM 656 C C . ASP A 1 82 ? -5.302 9.115 19.182 1.00 91.12 82 ASP A C 1
ATOM 658 O O . ASP A 1 82 ? -5.931 9.702 20.060 1.00 91.12 82 ASP A O 1
ATOM 662 N N . LEU A 1 83 ? -5.782 7.999 18.625 1.00 91.81 83 LEU A N 1
ATOM 663 C CA . LEU A 1 83 ? -7.168 7.538 18.782 1.00 91.81 83 LEU A CA 1
ATOM 664 C C . LEU A 1 83 ? -7.427 6.766 20.081 1.00 91.81 83 LEU A C 1
ATOM 666 O O . LEU A 1 83 ? -8.574 6.641 20.506 1.00 91.81 83 LEU A O 1
ATOM 670 N N . ARG A 1 84 ? -6.390 6.266 20.762 1.00 88.19 84 ARG A N 1
ATOM 671 C CA . ARG A 1 84 ? -6.540 5.587 22.066 1.00 88.19 84 ARG A CA 1
ATOM 672 C C . ARG A 1 84 ? -7.105 6.486 23.167 1.00 88.19 84 ARG A C 1
ATOM 674 O O . ARG A 1 84 ? -7.554 5.964 24.183 1.00 88.19 84 ARG A O 1
ATOM 681 N N . GLN A 1 85 ? -7.050 7.808 22.998 1.00 85.31 85 GLN A N 1
ATOM 682 C CA . GLN A 1 85 ? -7.655 8.755 23.939 1.00 85.31 85 GLN A CA 1
ATOM 683 C C . GLN A 1 85 ? -9.152 8.966 23.679 1.00 85.31 85 GLN A C 1
ATOM 685 O O . GLN A 1 85 ? -9.889 9.315 24.599 1.00 85.31 85 GLN A O 1
ATOM 690 N N . GLU A 1 86 ? -9.602 8.734 22.446 1.00 86.12 86 GLU A N 1
ATOM 691 C CA . GLU A 1 86 ? -10.968 9.016 21.996 1.00 86.12 86 GLU A CA 1
ATOM 692 C C . GLU A 1 86 ? -11.852 7.762 21.980 1.00 86.12 86 GLU A C 1
ATOM 694 O O . GLU A 1 86 ? -13.048 7.832 22.263 1.00 86.12 86 GLU A O 1
ATOM 699 N N . PHE A 1 87 ? -11.262 6.598 21.701 1.00 90.06 87 PHE A N 1
ATOM 700 C CA . PHE A 1 87 ? -11.975 5.335 21.535 1.00 90.06 87 PHE A CA 1
ATOM 701 C C . PHE A 1 87 ? -11.640 4.346 22.649 1.00 90.06 87 PHE A C 1
ATOM 703 O O . PHE A 1 87 ? -10.532 4.326 23.183 1.00 90.06 87 PHE A O 1
ATOM 710 N N . HIS A 1 88 ? -12.596 3.475 22.985 1.00 90.44 88 HIS A N 1
ATOM 711 C CA . HIS A 1 88 ? -12.389 2.464 24.023 1.00 90.44 88 HIS A CA 1
ATOM 712 C C . HIS A 1 88 ? -11.335 1.435 23.608 1.00 90.44 88 HIS A C 1
ATOM 714 O O . HIS A 1 88 ? -10.505 1.014 24.416 1.00 90.44 88 HIS A O 1
ATOM 720 N N . LYS A 1 89 ? -11.371 1.036 22.334 1.00 92.69 89 LYS A N 1
ATOM 721 C CA . LYS A 1 89 ? -10.435 0.082 21.756 1.00 92.69 89 LYS A CA 1
ATOM 722 C C . LYS A 1 89 ? -10.122 0.475 20.320 1.00 92.69 89 LYS A C 1
ATOM 724 O O . LYS A 1 89 ? -11.017 0.811 19.552 1.00 92.69 89 LYS A O 1
ATOM 729 N N . VAL A 1 90 ? -8.846 0.386 19.963 1.00 93.62 90 VAL A N 1
ATOM 730 C CA . VAL A 1 90 ? -8.359 0.598 18.599 1.00 93.62 90 VAL A CA 1
ATOM 731 C C . VAL A 1 90 ? -7.490 -0.596 18.216 1.00 93.62 90 VAL A C 1
ATOM 733 O O . VAL A 1 90 ? -6.576 -0.962 18.959 1.00 93.62 90 VAL A O 1
ATOM 736 N N . GLU A 1 91 ? -7.784 -1.221 17.081 1.00 93.50 91 GLU A N 1
ATOM 737 C CA . GLU A 1 91 ? -7.036 -2.356 16.539 1.00 93.50 91 GLU A CA 1
ATOM 738 C C . GLU A 1 91 ? -6.348 -1.969 15.233 1.00 93.50 91 GLU A C 1
ATOM 740 O O . GLU A 1 91 ? -6.940 -1.303 14.386 1.00 93.50 91 GLU A O 1
ATOM 745 N N . ILE A 1 92 ? -5.111 -2.434 15.054 1.00 91.38 92 ILE A N 1
ATOM 746 C CA . ILE A 1 92 ? -4.409 -2.379 13.773 1.00 91.38 92 ILE A CA 1
ATOM 747 C C . ILE A 1 92 ? -4.373 -3.793 13.204 1.00 91.38 92 ILE A C 1
ATOM 749 O O . ILE A 1 92 ? -3.829 -4.704 13.829 1.00 91.38 92 ILE A O 1
ATOM 753 N N .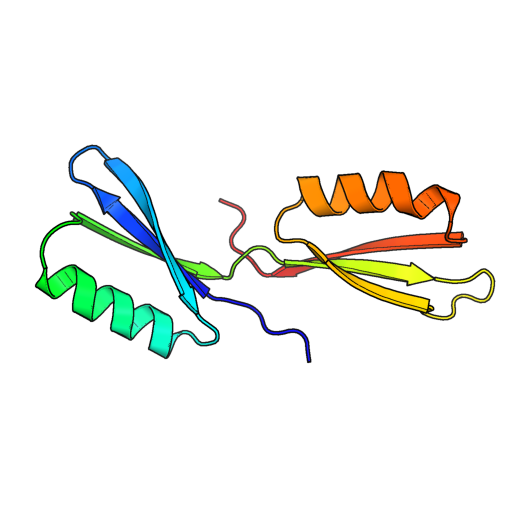 VAL A 1 93 ? -4.891 -3.965 11.993 1.00 88.19 93 VAL A N 1
ATOM 754 C CA . VAL A 1 93 ? -4.829 -5.221 11.248 1.00 88.19 93 VAL A CA 1
ATOM 755 C C . VAL A 1 93 ? -3.968 -5.014 10.013 1.00 88.19 93 VAL A C 1
ATOM 757 O O . VAL A 1 93 ? -4.235 -4.134 9.197 1.00 88.19 93 VAL A O 1
ATOM 760 N N . PHE A 1 94 ? -2.938 -5.839 9.845 1.00 83.62 94 PHE A N 1
ATOM 761 C CA . PHE A 1 94 ? -2.230 -5.912 8.573 1.00 83.62 94 PHE A CA 1
ATOM 762 C C . PHE A 1 94 ? -3.101 -6.662 7.563 1.00 83.62 94 PHE A C 1
ATOM 764 O O . PHE A 1 94 ? -3.407 -7.836 7.766 1.00 83.62 94 PHE A O 1
ATOM 771 N N . ILE A 1 95 ? -3.520 -5.982 6.493 1.00 77.38 95 ILE A N 1
ATOM 772 C CA . ILE A 1 95 ? -4.444 -6.550 5.497 1.00 77.38 95 ILE A CA 1
ATOM 773 C C . ILE A 1 95 ? -3.793 -6.789 4.124 1.00 77.38 95 ILE A C 1
ATOM 775 O O . ILE A 1 95 ? -4.462 -7.252 3.198 1.00 77.38 95 ILE A O 1
ATOM 779 N N . GLY A 1 96 ? -2.488 -6.534 3.994 1.00 65.69 96 GLY A N 1
ATOM 780 C CA . GLY A 1 96 ? -1.698 -6.895 2.818 1.00 65.69 96 GLY A CA 1
ATOM 781 C C . GLY A 1 96 ? -0.625 -5.872 2.447 1.00 65.69 96 GLY A C 1
ATOM 782 O O . GLY A 1 96 ? -0.671 -4.718 2.864 1.00 65.69 96 GLY A O 1
ATOM 783 N N . GLY A 1 97 ? 0.350 -6.323 1.656 1.00 62.34 97 GLY A N 1
ATOM 784 C CA . GLY A 1 97 ? 1.529 -5.566 1.221 1.00 62.34 97 GLY A CA 1
ATOM 785 C C . GLY A 1 97 ? 2.786 -6.437 1.299 1.00 62.34 97 GLY A C 1
ATOM 786 O O . GLY A 1 97 ? 2.790 -7.414 2.040 1.00 62.34 97 GLY A O 1
ATOM 787 N N . ASN A 1 98 ? 3.825 -6.152 0.515 1.00 53.06 98 ASN A N 1
ATOM 788 C CA . ASN A 1 98 ? 5.110 -6.846 0.688 1.00 53.06 98 ASN A CA 1
ATOM 789 C C . ASN A 1 98 ? 5.926 -6.106 1.736 1.00 53.06 98 ASN A C 1
ATOM 791 O O . ASN A 1 98 ? 6.315 -4.987 1.436 1.00 53.06 98 ASN A O 1
ATOM 795 N N . ASP A 1 99 ? 6.170 -6.745 2.885 1.00 44.09 99 ASP A N 1
ATOM 796 C CA . ASP A 1 99 ? 7.102 -6.336 3.949 1.00 44.09 99 ASP A CA 1
ATOM 797 C C . ASP A 1 99 ? 8.552 -6.550 3.479 1.00 44.09 99 ASP A C 1
ATOM 799 O O . ASP A 1 99 ? 9.204 -7.530 3.830 1.00 44.09 99 ASP A O 1
ATOM 803 N N . GLU A 1 100 ? 9.013 -5.669 2.586 1.00 45.06 100 GLU A N 1
ATOM 804 C CA . GLU A 1 100 ? 10.417 -5.536 2.158 1.00 45.06 100 GLU A CA 1
ATOM 805 C C . GLU A 1 100 ? 10.874 -4.073 2.136 1.00 45.06 100 GLU A C 1
ATOM 807 O O . GLU A 1 100 ? 10.172 -3.221 1.531 1.00 45.06 100 GLU A O 1
#

pLDDT: mean 86.2, std 10.74, range [44.09, 96.19]

Sequence (100 aa):
MIKNLYQVIGITQASRKVILGSYETLSQAEEKVTEAKAQGFYIDYRISKMYQYLVRCFDKDGGLIDEFLCRSKIQAEQALTDLRQEFHKVEIVFIGGNDE

Organism: NCBI:txid1032623

Radius of gyration: 17.49 Å; chains: 1; bounding box: 42×16×49 Å